Protein AF-A0A1C6HYP9-F1 (afdb_monomer_lite)

Structure (mmCIF, N/CA/C/O backbone):
data_AF-A0A1C6HYP9-F1
#
_entry.id   AF-A0A1C6HYP9-F1
#
loop_
_atom_site.group_PDB
_atom_site.id
_atom_site.type_symbol
_atom_site.label_atom_id
_atom_site.label_alt_id
_atom_site.label_comp_id
_atom_site.label_asym_id
_atom_site.label_entity_id
_atom_site.label_seq_id
_atom_site.pdbx_PDB_ins_code
_atom_site.Cartn_x
_atom_site.Cartn_y
_atom_site.Cartn_z
_atom_site.occupancy
_atom_site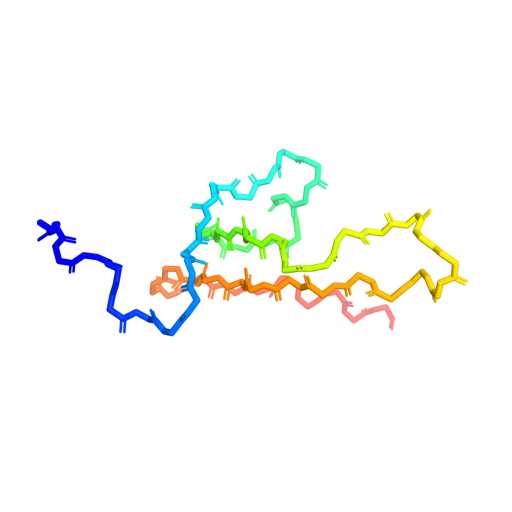.B_iso_or_equiv
_atom_site.auth_seq_id
_atom_site.auth_comp_id
_atom_site.auth_asym_id
_atom_site.auth_atom_id
_atom_site.pdbx_PDB_model_num
ATOM 1 N N . MET A 1 1 ? -5.694 -22.808 3.746 1.00 44.97 1 MET A N 1
ATOM 2 C CA . MET A 1 1 ? -5.924 -21.397 3.375 1.00 44.97 1 MET A CA 1
ATOM 3 C C . MET A 1 1 ? -6.436 -20.699 4.624 1.00 44.97 1 MET A C 1
ATOM 5 O O . MET A 1 1 ? -7.511 -21.049 5.088 1.00 44.97 1 MET A O 1
ATOM 9 N N . ASN A 1 2 ? -5.614 -19.856 5.254 1.00 47.09 2 ASN A N 1
ATOM 10 C CA . ASN A 1 2 ? -5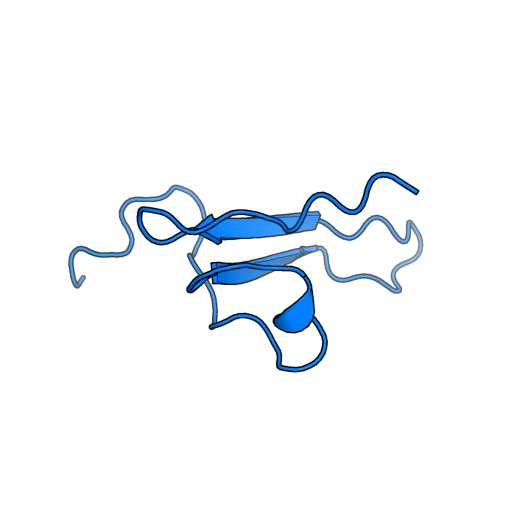.994 -19.125 6.469 1.00 47.09 2 ASN A CA 1
ATOM 11 C C . ASN A 1 2 ? -6.842 -17.910 6.059 1.00 47.09 2 ASN A C 1
ATOM 13 O O . ASN A 1 2 ? -6.482 -17.217 5.115 1.00 47.09 2 ASN A O 1
ATOM 17 N N . GLY A 1 3 ? -7.974 -17.689 6.730 1.00 49.88 3 GLY A N 1
ATOM 18 C CA . GLY A 1 3 ? -9.087 -16.829 6.291 1.00 49.88 3 GLY A CA 1
ATOM 19 C C . GLY A 1 3 ? -8.868 -15.308 6.282 1.00 49.88 3 GLY A C 1
ATOM 20 O O . GLY A 1 3 ? -9.789 -14.581 6.639 1.00 49.88 3 GLY A O 1
ATOM 21 N N . LEU A 1 4 ? -7.686 -14.821 5.894 1.00 56.88 4 LEU A N 1
ATOM 22 C CA . LEU A 1 4 ? -7.387 -13.390 5.724 1.00 56.88 4 LEU A CA 1
ATOM 23 C C . LEU A 1 4 ? -7.158 -12.974 4.256 1.00 56.88 4 LEU A C 1
ATOM 25 O O . LEU A 1 4 ? -7.057 -11.782 3.984 1.00 56.88 4 LEU A O 1
ATOM 29 N N . ASP A 1 5 ? -7.140 -13.920 3.311 1.00 62.69 5 ASP A N 1
ATOM 30 C CA . ASP A 1 5 ? -6.921 -13.668 1.875 1.00 62.69 5 ASP A CA 1
ATOM 31 C C . ASP A 1 5 ? -8.227 -13.784 1.063 1.00 62.69 5 ASP A C 1
ATOM 33 O O . ASP A 1 5 ? -8.290 -14.450 0.034 1.00 62.69 5 ASP A O 1
ATOM 37 N N . ASN A 1 6 ? -9.307 -13.151 1.530 1.00 67.88 6 ASN A N 1
ATOM 38 C CA . ASN A 1 6 ? -10.620 -13.199 0.862 1.00 67.88 6 ASN A CA 1
ATOM 39 C C . ASN A 1 6 ? -10.767 -12.179 -0.294 1.00 67.88 6 ASN A C 1
ATOM 41 O O . ASN A 1 6 ? -11.879 -11.929 -0.759 1.00 67.88 6 ASN A O 1
ATOM 45 N N . GLY A 1 7 ? -9.674 -11.548 -0.733 1.00 73.94 7 GLY A N 1
ATOM 46 C CA . GLY A 1 7 ? -9.658 -10.564 -1.820 1.00 73.94 7 GLY A CA 1
ATOM 47 C C . GLY A 1 7 ? -9.218 -11.165 -3.158 1.00 73.94 7 GLY A C 1
ATOM 48 O O . GLY A 1 7 ? -8.471 -12.136 -3.194 1.00 73.94 7 GLY A O 1
ATOM 49 N N . ILE A 1 8 ? -9.644 -10.556 -4.273 1.00 88.25 8 ILE A N 1
ATOM 50 C CA . ILE A 1 8 ? -9.216 -10.950 -5.634 1.00 88.25 8 ILE A CA 1
ATOM 51 C C . ILE A 1 8 ? -7.698 -10.775 -5.816 1.00 88.25 8 ILE A C 1
ATOM 53 O O . ILE A 1 8 ? -7.073 -11.514 -6.574 1.00 88.25 8 ILE A O 1
ATOM 57 N N . PHE A 1 9 ? -7.099 -9.815 -5.105 1.00 90.00 9 PHE A N 1
ATOM 58 C CA . PHE A 1 9 ? -5.664 -9.552 -5.124 1.00 90.00 9 PHE A CA 1
ATOM 59 C C . PHE A 1 9 ? -5.025 -9.872 -3.769 1.00 90.00 9 PHE A C 1
ATOM 61 O O . PHE A 1 9 ? -5.652 -9.626 -2.733 1.00 90.00 9 PHE A O 1
ATOM 68 N N . PRO A 1 10 ? -3.767 -10.353 -3.753 1.00 91.06 10 PRO A N 1
ATOM 69 C CA . PRO A 1 10 ? -3.029 -10.551 -2.514 1.00 91.06 10 PRO A CA 1
ATOM 70 C C . PRO A 1 10 ? -2.918 -9.250 -1.716 1.00 91.06 10 PRO A C 1
ATOM 72 O O . PRO A 1 10 ? -2.697 -8.173 -2.278 1.00 91.06 10 PRO A O 1
ATOM 75 N N . ARG A 1 11 ? -3.008 -9.355 -0.388 1.00 91.19 11 ARG A N 1
ATOM 76 C CA . ARG A 1 11 ? -2.818 -8.219 0.528 1.00 91.19 11 ARG A CA 1
ATOM 77 C C . ARG A 1 11 ? -1.395 -7.645 0.469 1.00 91.19 11 ARG A C 1
ATOM 79 O O . ARG A 1 11 ? -1.221 -6.437 0.584 1.00 91.19 11 ARG A O 1
ATOM 86 N N . GLY A 1 12 ? -0.396 -8.508 0.279 1.00 92.56 12 GLY A N 1
ATOM 87 C CA . GLY A 1 12 ? 1.019 -8.132 0.269 1.00 92.56 12 GLY A CA 1
ATOM 88 C C . GLY A 1 12 ? 1.617 -7.945 1.661 1.00 92.56 12 GLY A C 1
ATOM 89 O O . GLY A 1 12 ? 1.124 -8.487 2.653 1.00 92.56 12 GLY A O 1
ATOM 90 N N . GLU A 1 13 ? 2.710 -7.191 1.714 1.00 94.81 13 GLU A N 1
ATOM 91 C CA . GLU A 1 13 ? 3.480 -6.950 2.933 1.00 94.81 13 GLU A CA 1
ATOM 92 C C . GLU A 1 13 ? 3.062 -5.646 3.608 1.00 94.81 13 GLU A C 1
ATOM 94 O O . GLU A 1 13 ? 2.388 -4.803 3.014 1.00 94.81 13 GLU A O 1
ATOM 99 N N . LYS A 1 14 ? 3.457 -5.473 4.874 1.00 95.62 14 LYS A N 1
ATOM 100 C CA . LYS A 1 14 ? 3.272 -4.195 5.569 1.00 95.62 14 LYS A CA 1
ATOM 101 C C . LYS A 1 14 ? 3.945 -3.079 4.773 1.00 95.62 14 LYS A C 1
ATOM 103 O O . LYS A 1 14 ? 4.999 -3.295 4.181 1.00 95.62 14 LYS A O 1
ATOM 108 N N . MET A 1 15 ? 3.348 -1.889 4.806 1.00 95.19 15 MET A N 1
ATOM 109 C CA . MET A 1 15 ? 3.910 -0.711 4.148 1.00 95.19 15 MET A CA 1
ATOM 110 C C . MET A 1 15 ? 5.390 -0.526 4.513 1.00 95.19 15 MET A C 1
ATOM 112 O O . MET A 1 15 ? 5.755 -0.629 5.689 1.00 95.19 15 MET A O 1
ATOM 116 N N . SER A 1 16 ? 6.227 -0.245 3.512 1.00 94.25 16 SER A N 1
ATOM 117 C CA . SER A 1 16 ? 7.653 -0.014 3.735 1.00 94.25 16 SER A CA 1
ATOM 118 C C . SER A 1 16 ? 7.870 1.193 4.660 1.00 94.25 16 SER A C 1
ATOM 120 O O . SER A 1 16 ? 7.036 2.105 4.685 1.00 94.25 16 SER A O 1
ATOM 122 N N . PRO A 1 17 ? 8.992 1.256 5.401 1.00 91.69 17 PRO A N 1
ATOM 123 C CA . PRO A 1 17 ? 9.312 2.412 6.245 1.00 91.69 17 PRO A CA 1
ATOM 124 C C . PRO A 1 17 ? 9.332 3.745 5.479 1.00 91.69 17 PRO A C 1
ATOM 126 O O . PRO A 1 17 ? 9.008 4.793 6.027 1.00 91.69 17 PRO A O 1
ATOM 129 N N . GLU A 1 18 ? 9.675 3.694 4.194 1.00 91.50 18 GLU A N 1
ATOM 130 C CA . GLU A 1 18 ? 9.726 4.845 3.291 1.00 91.50 18 GLU A CA 1
ATOM 131 C C . GLU A 1 18 ? 8.343 5.403 2.951 1.00 91.50 18 GLU A C 1
ATOM 133 O O . GLU A 1 18 ? 8.233 6.579 2.638 1.00 91.50 18 GLU A O 1
ATOM 138 N N . LEU A 1 19 ? 7.286 4.589 3.006 1.00 90.00 19 LEU A N 1
ATOM 139 C CA . LEU A 1 19 ? 5.923 5.003 2.660 1.00 90.00 19 LEU A CA 1
ATOM 140 C C . LEU A 1 19 ? 4.994 5.049 3.873 1.00 90.00 19 LEU A C 1
ATOM 142 O O . LEU A 1 19 ? 3.945 5.687 3.804 1.00 90.00 19 LEU A O 1
ATOM 146 N N . SER A 1 20 ? 5.363 4.400 4.979 1.00 91.50 20 SER A N 1
ATOM 147 C CA . SER A 1 20 ? 4.534 4.281 6.182 1.00 91.50 20 SER A CA 1
ATOM 148 C C . SER A 1 20 ? 4.169 5.634 6.794 1.00 91.50 20 SER A C 1
ATOM 150 O O . SER A 1 20 ? 3.066 5.779 7.311 1.00 91.50 20 SER A O 1
ATOM 152 N N . HIS A 1 21 ? 5.030 6.647 6.655 1.00 91.44 21 HIS A N 1
ATOM 153 C CA . HIS A 1 21 ? 4.762 8.010 7.122 1.00 91.44 21 HIS A CA 1
ATOM 154 C C . HIS A 1 21 ? 3.596 8.702 6.393 1.00 91.44 21 HIS A C 1
ATOM 156 O O . HIS A 1 21 ? 3.113 9.723 6.870 1.00 91.44 21 HIS A O 1
ATOM 162 N N . ASN A 1 22 ? 3.124 8.157 5.265 1.00 90.81 22 ASN A N 1
ATOM 163 C CA . ASN A 1 22 ? 1.962 8.661 4.526 1.00 90.81 22 ASN A CA 1
ATOM 164 C C . ASN A 1 22 ? 0.632 8.064 5.005 1.00 90.81 22 ASN A C 1
ATOM 166 O O . ASN A 1 22 ? -0.415 8.350 4.421 1.00 90.81 22 ASN A O 1
ATOM 170 N N . PHE A 1 23 ? 0.647 7.222 6.040 1.00 92.25 23 PHE A N 1
ATOM 171 C CA . PHE A 1 23 ? -0.539 6.543 6.544 1.00 92.25 23 PHE A CA 1
ATOM 172 C C . PHE A 1 23 ? -0.666 6.693 8.059 1.00 92.25 23 PHE A C 1
ATOM 174 O O . PHE A 1 23 ? 0.312 6.623 8.799 1.00 92.25 23 PHE A O 1
ATOM 181 N N . ILE A 1 24 ? -1.902 6.852 8.529 1.00 94.44 24 ILE A N 1
ATOM 182 C CA . ILE A 1 24 ? -2.247 6.649 9.938 1.00 94.44 24 ILE A CA 1
ATOM 183 C C . ILE A 1 24 ? -2.799 5.233 10.061 1.00 94.44 24 ILE A C 1
ATOM 185 O O . ILE A 1 24 ? -3.767 4.903 9.381 1.00 94.44 24 ILE A O 1
ATOM 189 N N . GLY A 1 25 ? -2.215 4.414 10.936 1.00 93.69 25 GLY A N 1
ATOM 190 C CA . GLY A 1 25 ? -2.599 3.011 11.134 1.00 93.69 25 GLY A CA 1
ATOM 191 C C . GLY A 1 25 ? -1.771 2.028 10.299 1.00 93.69 25 GLY A C 1
ATOM 192 O O . GLY A 1 25 ? -0.727 2.380 9.756 1.00 93.69 25 GLY A O 1
ATOM 193 N N . GLN A 1 26 ? -2.222 0.773 10.223 1.00 94.88 26 GLN A N 1
ATOM 194 C CA . GLN A 1 26 ? -1.531 -0.288 9.485 1.00 94.88 26 GLN A CA 1
ATOM 195 C C . GLN A 1 26 ? -2.126 -0.462 8.081 1.00 94.88 26 GLN A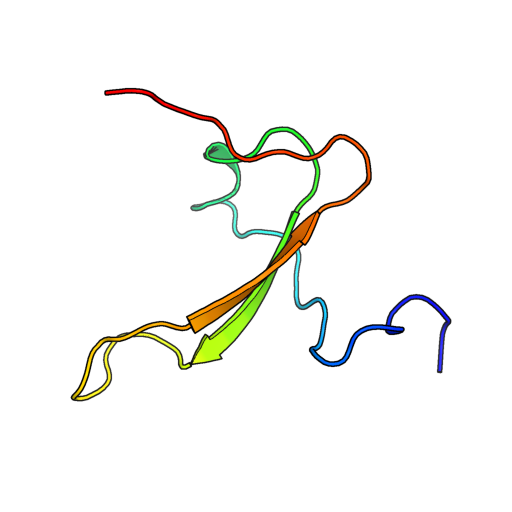 C 1
ATOM 197 O O . GLN A 1 26 ? -3.284 -0.851 7.928 1.00 94.88 26 GLN A O 1
ATOM 202 N N . ALA A 1 27 ? -1.291 -0.241 7.066 1.00 94.62 27 ALA A N 1
ATOM 203 C CA . ALA A 1 27 ? -1.586 -0.548 5.670 1.00 94.62 27 ALA A CA 1
ATOM 204 C C . ALA A 1 27 ? -0.636 -1.626 5.128 1.00 94.62 27 ALA A C 1
ATOM 206 O O . ALA A 1 27 ? 0.475 -1.814 5.645 1.00 94.62 27 ALA A O 1
ATOM 207 N N . TYR A 1 28 ? -1.075 -2.307 4.074 1.00 94.50 28 TYR A N 1
ATOM 208 C CA . TYR A 1 28 ? -0.320 -3.311 3.331 1.00 94.50 28 TYR A CA 1
ATOM 209 C C . TYR A 1 28 ? -0.287 -2.944 1.853 1.00 94.50 28 TYR A C 1
ATOM 211 O O . TYR A 1 28 ? -1.267 -2.400 1.337 1.00 94.50 28 TYR A O 1
ATOM 219 N N . LEU A 1 29 ? 0.823 -3.241 1.184 1.00 94.81 29 LEU A N 1
ATOM 220 C CA . LEU A 1 29 ? 1.018 -2.977 -0.235 1.00 94.81 29 LEU A CA 1
ATOM 221 C C . LEU A 1 29 ? 1.423 -4.262 -0.958 1.00 94.81 29 LEU A C 1
ATOM 223 O O . LEU A 1 29 ? 2.389 -4.932 -0.587 1.00 94.81 29 LEU A O 1
ATOM 227 N N . HIS A 1 30 ? 0.722 -4.551 -2.049 1.00 95.12 30 HIS A N 1
ATOM 228 C CA . HIS A 1 30 ? 1.147 -5.511 -3.056 1.00 95.12 30 HIS A CA 1
ATOM 229 C C . HIS A 1 30 ? 1.241 -4.815 -4.415 1.00 95.12 30 HIS A C 1
ATOM 231 O O . HIS A 1 30 ? 0.237 -4.342 -4.947 1.00 95.12 30 HIS A O 1
ATOM 237 N N . MET A 1 31 ? 2.442 -4.744 -4.988 1.00 95.12 31 MET A N 1
ATOM 238 C CA . MET A 1 31 ? 2.624 -4.205 -6.336 1.00 95.12 31 MET A CA 1
ATOM 239 C C . MET A 1 31 ? 2.124 -5.216 -7.370 1.00 95.12 31 MET A C 1
ATOM 241 O O . MET A 1 31 ? 2.649 -6.321 -7.454 1.00 95.12 31 MET A O 1
ATOM 245 N N . LEU A 1 32 ? 1.134 -4.819 -8.169 1.00 94.19 32 LEU A N 1
ATOM 246 C CA . LEU A 1 32 ? 0.640 -5.595 -9.312 1.00 94.19 32 LEU A CA 1
ATOM 247 C C . LEU A 1 32 ? 1.508 -5.351 -10.549 1.00 94.19 32 LEU A C 1
ATOM 249 O O . LEU A 1 32 ? 1.794 -6.270 -11.310 1.00 94.19 32 LEU A O 1
ATOM 253 N N . VAL A 1 33 ? 1.945 -4.102 -10.731 1.00 94.44 33 VAL A N 1
ATOM 254 C CA . VAL A 1 33 ? 2.882 -3.697 -11.781 1.00 94.44 33 VAL A CA 1
ATOM 255 C C . VAL A 1 33 ? 3.947 -2.805 -11.144 1.00 94.44 33 VAL A C 1
ATOM 257 O O . VAL A 1 33 ? 3.603 -1.724 -10.660 1.00 94.44 33 VAL A O 1
ATOM 260 N N . PRO A 1 34 ? 5.226 -3.219 -11.108 1.00 92.44 34 PRO A N 1
ATOM 261 C CA . PRO A 1 34 ? 6.298 -2.379 -10.590 1.00 92.44 34 PRO A CA 1
ATOM 262 C C . PRO A 1 34 ? 6.599 -1.209 -11.540 1.00 92.44 34 PRO A C 1
ATOM 264 O O . PRO A 1 34 ? 6.345 -1.276 -12.746 1.00 92.44 34 PRO A O 1
ATOM 267 N N . GLY A 1 35 ? 7.161 -0.133 -10.987 1.00 92.94 35 GLY A N 1
ATOM 268 C CA . GLY A 1 35 ? 7.662 0.999 -11.769 1.00 92.94 35 GLY A CA 1
ATOM 269 C C . GLY A 1 35 ? 8.944 0.666 -12.543 1.00 92.94 35 GLY A C 1
ATOM 270 O O . GLY A 1 35 ? 9.509 -0.418 -12.399 1.00 92.94 35 GLY A O 1
ATOM 271 N N . GLY A 1 36 ? 9.413 1.609 -13.364 1.00 91.88 36 GLY A N 1
ATOM 272 C CA . GLY A 1 36 ? 10.688 1.476 -14.084 1.00 91.88 36 GLY A CA 1
ATOM 273 C C . GLY A 1 36 ? 10.638 0.652 -15.375 1.00 91.88 36 GLY A C 1
ATOM 274 O O . GLY A 1 36 ? 11.676 0.404 -15.981 1.00 91.88 36 GLY A O 1
ATOM 275 N N . ASN A 1 37 ? 9.447 0.242 -15.821 1.00 87.81 37 ASN A N 1
ATOM 276 C CA . ASN A 1 37 ? 9.251 -0.327 -17.155 1.00 87.81 37 ASN A CA 1
ATOM 277 C C . ASN A 1 37 ? 9.038 0.774 -18.218 1.00 87.81 3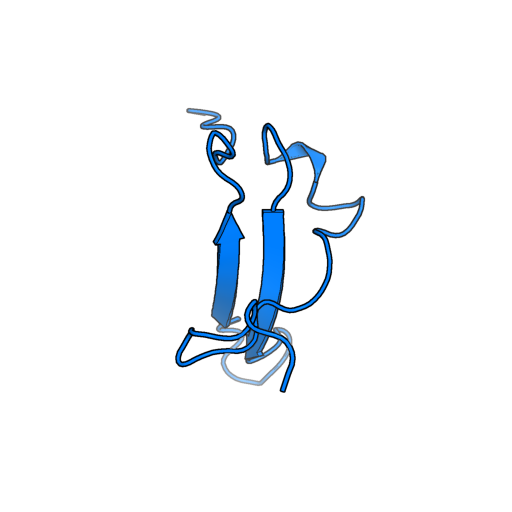7 ASN A C 1
ATOM 279 O O . ASN A 1 37 ? 8.930 1.953 -17.887 1.00 87.81 37 ASN A O 1
ATOM 283 N N . ALA A 1 38 ? 8.937 0.381 -19.493 1.00 92.81 38 ALA A N 1
ATOM 284 C CA . ALA A 1 38 ? 8.794 1.300 -20.630 1.00 92.81 38 ALA A CA 1
ATOM 285 C C . ALA A 1 38 ? 7.594 2.266 -20.536 1.00 92.81 38 ALA A C 1
ATOM 287 O O . ALA A 1 38 ? 7.626 3.337 -21.134 1.00 92.81 38 ALA A O 1
ATOM 288 N N . TRP A 1 39 ? 6.552 1.899 -19.786 1.00 90.19 39 TRP A N 1
ATOM 289 C CA . TRP A 1 39 ? 5.339 2.699 -19.596 1.00 90.19 39 TRP A CA 1
ATOM 290 C C . TRP A 1 39 ? 5.368 3.508 -18.297 1.00 90.19 39 TRP A C 1
ATOM 292 O O . TRP A 1 39 ? 4.670 4.508 -18.176 1.00 90.19 39 TRP A O 1
ATOM 302 N N . ASN A 1 40 ? 6.176 3.069 -17.326 1.00 93.06 40 ASN A N 1
ATOM 303 C CA . ASN A 1 40 ? 6.325 3.652 -15.996 1.00 93.06 40 ASN A CA 1
ATOM 304 C C . ASN A 1 40 ? 4.985 3.959 -15.294 1.00 93.06 40 ASN A C 1
ATOM 306 O O . ASN A 1 40 ? 4.835 4.981 -14.627 1.00 93.06 40 ASN A O 1
ATOM 310 N N . CYS A 1 41 ? 4.009 3.059 -15.439 1.00 95.25 41 CYS A N 1
ATOM 311 C CA . CYS A 1 41 ? 2.709 3.124 -14.771 1.00 95.25 41 CYS A CA 1
ATOM 312 C C . CYS A 1 41 ? 2.651 2.089 -13.634 1.00 95.25 41 CYS A C 1
ATOM 314 O O . CYS A 1 41 ? 2.173 0.974 -13.861 1.00 95.25 41 CYS A O 1
ATOM 316 N N . PRO A 1 42 ? 3.168 2.397 -12.430 1.00 95.19 42 PRO A N 1
ATOM 317 C CA . PRO A 1 42 ? 3.087 1.479 -11.303 1.00 95.19 42 PRO A CA 1
ATOM 318 C C . PRO A 1 42 ? 1.637 1.319 -10.832 1.00 95.19 42 PRO A C 1
ATOM 320 O O . PRO A 1 42 ? 0.908 2.299 -10.684 1.00 95.19 42 PRO A O 1
ATOM 323 N N . ILE A 1 43 ? 1.232 0.079 -10.561 1.00 95.25 43 ILE A N 1
ATOM 324 C CA . ILE A 1 43 ? -0.109 -0.265 -10.071 1.00 95.25 43 ILE A CA 1
ATOM 325 C C . ILE A 1 43 ? 0.053 -1.093 -8.801 1.00 95.25 43 ILE A C 1
ATOM 327 O O . ILE A 1 43 ? 0.762 -2.101 -8.805 1.00 95.25 43 ILE A O 1
ATOM 331 N N . GLY A 1 44 ? -0.608 -0.685 -7.719 1.00 94.38 44 GLY A N 1
ATOM 332 C CA . GLY A 1 44 ? -0.552 -1.365 -6.427 1.00 94.38 44 GLY A CA 1
ATOM 333 C C . GLY A 1 44 ? -1.938 -1.623 -5.847 1.00 94.38 44 GLY A C 1
ATOM 334 O O . GLY A 1 44 ? -2.828 -0.780 -5.948 1.00 94.38 44 GLY A O 1
ATOM 335 N N . ASN A 1 45 ? -2.101 -2.783 -5.217 1.00 94.88 45 ASN A N 1
ATOM 336 C CA . ASN A 1 45 ? -3.213 -3.083 -4.326 1.00 94.88 45 ASN A CA 1
ATOM 337 C C . ASN A 1 45 ? -2.835 -2.639 -2.909 1.00 94.88 45 ASN A C 1
ATOM 339 O O . ASN A 1 45 ? -1.829 -3.102 -2.367 1.00 94.88 45 ASN A O 1
ATOM 343 N N . VAL A 1 46 ? -3.635 -1.754 -2.313 1.00 93.94 46 VAL A N 1
ATOM 344 C CA . VAL A 1 46 ? -3.422 -1.271 -0.945 1.00 93.94 46 VAL A CA 1
ATOM 345 C C . VAL A 1 46 ? -4.569 -1.747 -0.071 1.00 93.94 46 VAL A C 1
ATOM 347 O O . VAL A 1 46 ? -5.730 -1.454 -0.349 1.00 93.94 46 VAL A O 1
ATOM 350 N N . THR A 1 47 ? -4.240 -2.476 0.993 1.00 92.75 47 THR A N 1
ATOM 351 C CA . THR A 1 47 ? -5.218 -2.947 1.982 1.00 92.75 47 THR A CA 1
ATOM 352 C C . THR A 1 47 ? -5.030 -2.191 3.288 1.00 92.75 47 THR A C 1
ATOM 354 O O . THR A 1 47 ? -3.910 -2.068 3.783 1.00 92.75 47 THR A O 1
ATOM 357 N N . PHE A 1 48 ? -6.131 -1.711 3.854 1.00 93.50 48 PHE A N 1
ATOM 358 C CA . PHE A 1 48 ? -6.162 -0.940 5.092 1.00 93.50 48 PHE A CA 1
ATOM 359 C C . PHE A 1 48 ? -6.787 -1.783 6.200 1.00 93.50 48 PHE A C 1
ATOM 361 O O . PHE A 1 48 ? -7.873 -2.333 6.010 1.00 93.50 48 PHE A O 1
ATOM 368 N N . GLU A 1 49 ? -6.138 -1.860 7.361 1.00 93.62 49 GLU A N 1
ATOM 369 C CA . GLU A 1 49 ? -6.831 -2.322 8.568 1.00 93.62 49 GLU A CA 1
ATOM 370 C C . GLU A 1 49 ? -7.936 -1.321 8.959 1.00 93.62 49 GLU A C 1
ATOM 372 O O . GLU A 1 49 ? -7.843 -0.137 8.608 1.00 93.62 49 GLU A O 1
ATOM 377 N N . PRO A 1 50 ? -8.975 -1.740 9.705 1.00 94.06 50 PRO A N 1
ATOM 378 C CA . PRO A 1 50 ? -10.019 -0.833 10.174 1.00 94.06 50 PRO A CA 1
ATOM 379 C C . PRO A 1 50 ? -9.450 0.419 10.860 1.00 94.06 50 PRO A C 1
ATOM 381 O O . PRO A 1 50 ? -8.616 0.336 11.760 1.00 94.06 50 PRO A O 1
ATOM 384 N N . GLY A 1 51 ? -9.903 1.597 10.423 1.00 92.44 51 GLY A N 1
ATOM 385 C 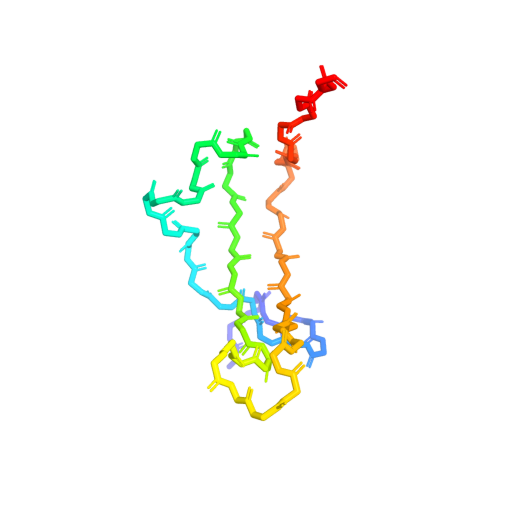CA . GLY A 1 51 ? -9.434 2.894 10.925 1.00 92.44 51 GLY A CA 1
ATOM 386 C C . GLY A 1 51 ? -8.125 3.399 10.303 1.00 92.44 51 GLY A C 1
ATOM 387 O O . GLY A 1 51 ? -7.755 4.547 10.553 1.00 92.44 51 GLY A O 1
ATOM 388 N N . CYS A 1 52 ? -7.444 2.598 9.475 1.00 94.44 52 CYS A N 1
ATOM 389 C CA . CYS A 1 52 ? -6.293 3.067 8.714 1.00 94.44 52 CYS A CA 1
ATOM 390 C C . CYS A 1 52 ? -6.738 3.974 7.558 1.00 94.44 52 CYS A C 1
ATOM 392 O O . CYS A 1 52 ? -7.722 3.695 6.871 1.00 94.44 52 CYS A O 1
ATOM 394 N N . ARG A 1 53 ? -6.011 5.073 7.344 1.00 91.44 53 ARG A N 1
ATOM 395 C CA . ARG A 1 53 ? -6.274 6.033 6.265 1.00 91.44 53 ARG A CA 1
ATOM 396 C C . ARG A 1 53 ? -4.984 6.642 5.743 1.00 91.44 53 ARG A C 1
ATOM 398 O O . ARG A 1 53 ? -3.990 6.731 6.469 1.00 91.44 53 ARG A O 1
ATOM 405 N N . LYS A 1 54 ? -5.019 7.092 4.491 1.00 88.38 54 LYS A N 1
ATOM 406 C CA . LYS A 1 54 ? -3.967 7.945 3.942 1.00 88.38 54 LYS A CA 1
ATOM 407 C C . LYS A 1 54 ? -3.952 9.271 4.711 1.00 88.38 54 LYS A C 1
ATOM 409 O O . LYS A 1 54 ? -5.001 9.787 5.090 1.00 88.38 54 LYS A O 1
ATOM 414 N N . LEU A 1 55 ? -2.761 9.790 4.982 1.00 87.75 55 LEU A N 1
ATOM 415 C CA . LEU A 1 55 ? -2.589 11.168 5.416 1.00 87.75 55 LEU A CA 1
ATOM 416 C C . LEU A 1 55 ? -2.883 12.069 4.220 1.00 87.75 55 LEU A C 1
ATOM 418 O O . LEU A 1 55 ? -2.122 12.117 3.253 1.00 87.75 55 LEU A O 1
ATOM 422 N N . ASP A 1 56 ? -4.008 12.765 4.286 1.00 73.75 56 ASP A N 1
ATOM 423 C CA . ASP A 1 56 ? -4.346 13.805 3.329 1.00 73.75 56 ASP A CA 1
ATOM 424 C C . ASP A 1 56 ? -3.492 15.037 3.657 1.00 73.75 56 ASP A C 1
ATOM 426 O O . ASP A 1 56 ? -3.896 15.894 4.442 1.00 73.75 56 ASP A O 1
ATOM 430 N N . TYR A 1 57 ? -2.279 15.128 3.104 1.00 56.88 57 TYR A N 1
ATOM 431 C CA . TYR A 1 57 ? -1.621 16.429 3.005 1.00 56.88 57 TYR A CA 1
ATOM 432 C C . TYR A 1 57 ? -2.246 17.149 1.811 1.00 56.88 57 TYR A C 1
ATOM 434 O O . TYR A 1 57 ? -1.907 16.880 0.658 1.00 56.88 57 TYR A O 1
AT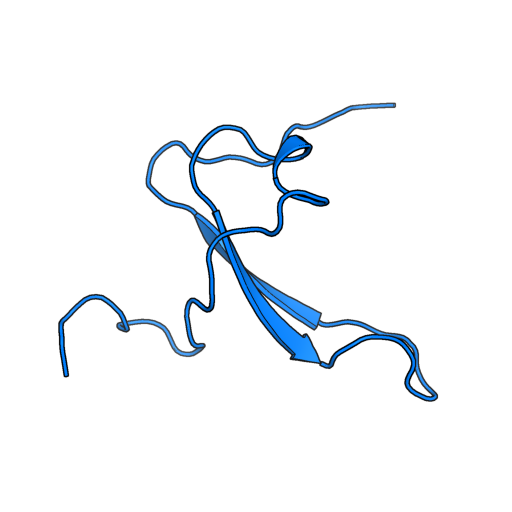OM 442 N N . VAL A 1 58 ? -3.217 18.018 2.093 1.00 48.22 58 VAL A N 1
ATOM 443 C CA . VAL A 1 58 ? -3.585 19.085 1.163 1.00 48.22 58 VAL A CA 1
ATOM 444 C C . VAL A 1 58 ? -2.392 20.040 1.161 1.00 48.22 58 VAL A C 1
ATOM 446 O O . VAL A 1 58 ? -2.215 20.800 2.111 1.00 48.22 58 VAL A O 1
ATOM 449 N N . ALA A 1 59 ? -1.523 19.904 0.159 1.00 40.16 59 ALA A N 1
ATOM 450 C CA . ALA A 1 59 ? -0.647 20.996 -0.249 1.00 40.16 59 ALA A CA 1
ATOM 451 C C . ALA A 1 59 ? -1.481 22.037 -1.003 1.00 40.16 59 ALA A C 1
ATOM 453 O O . ALA A 1 59 ? -2.361 21.610 -1.789 1.00 40.16 59 ALA A O 1
#

Foldseek 3Di:
DPPPQPDPDGQAAWDDPVCCVQKDATKGKDWPADADDPVRDTDIDMDGDPPMDGNPPPD

Secondary structure (DSSP, 8-state):
--TT--SSS---EEPPHHHHTTEES-EEEEEEE-SSSTT---EEEEEE-TT-EE-----

Sequence (59 aa):
MNGLDNGIFPRGEKMSPELSHNFIGQAYLHMLVPGGNAWNCPIGNVTFEPGCRKLDYVA

Radius of gyration: 13.06 Å; chains: 1; bounding box: 21×42×32 Å

pLDDT: mean 86.08, std 15.05, range [40.16, 95.62]